Protein AF-A0A7V2CJZ9-F1 (afdb_monomer_lite)

Structure (mmCIF, N/CA/C/O backbone):
data_AF-A0A7V2CJZ9-F1
#
_entry.id   AF-A0A7V2CJZ9-F1
#
loop_
_atom_site.group_PDB
_atom_site.id
_atom_site.type_symbol
_atom_site.label_atom_id
_atom_site.label_alt_id
_atom_site.label_comp_id
_atom_site.label_asym_id
_atom_site.label_entity_id
_atom_site.label_seq_id
_atom_site.pdbx_PDB_ins_code
_atom_site.Cartn_x
_atom_site.Cartn_y
_atom_site.Cartn_z
_atom_site.occupancy
_atom_site.B_iso_or_equiv
_atom_site.auth_seq_id
_atom_site.auth_comp_id
_atom_site.auth_asym_id
_atom_site.auth_atom_id
_atom_site.pdbx_PDB_model_num
ATOM 1 N N . MET A 1 1 ? 26.202 31.367 -38.427 1.00 40.12 1 MET A N 1
ATOM 2 C CA . MET A 1 1 ? 26.757 32.699 -38.101 1.00 40.12 1 MET A CA 1
ATOM 3 C C . MET A 1 1 ? 26.371 33.045 -36.674 1.00 40.12 1 MET A C 1
ATOM 5 O O . MET A 1 1 ? 25.195 32.997 -36.346 1.00 40.12 1 MET A O 1
ATOM 9 N N . ALA A 1 2 ? 27.369 33.284 -35.827 1.00 47.81 2 ALA A N 1
ATOM 10 C CA . ALA A 1 2 ? 27.230 33.587 -34.408 1.00 47.81 2 ALA A CA 1
ATOM 11 C C . ALA A 1 2 ? 27.011 35.088 -34.165 1.00 47.81 2 ALA A C 1
ATOM 13 O O . ALA A 1 2 ? 27.664 35.892 -34.829 1.00 47.81 2 ALA A O 1
ATOM 14 N N . LYS A 1 3 ? 26.170 35.436 -33.180 1.00 48.78 3 LYS A N 1
ATOM 15 C CA . LYS A 1 3 ? 26.383 36.499 -32.169 1.00 48.78 3 LYS A CA 1
ATOM 16 C C . LYS A 1 3 ? 25.091 36.745 -31.379 1.00 48.78 3 LYS A C 1
ATOM 18 O O . LYS A 1 3 ? 24.170 37.380 -31.875 1.00 48.78 3 LYS A O 1
ATOM 23 N N . LEU A 1 4 ? 25.056 36.279 -30.132 1.00 46.50 4 LEU A N 1
ATOM 24 C CA . LEU A 1 4 ? 24.149 36.773 -29.095 1.00 46.50 4 LEU A CA 1
ATOM 25 C C . LEU A 1 4 ? 24.988 37.634 -28.148 1.00 46.50 4 LEU A C 1
ATOM 27 O O . LEU A 1 4 ? 25.771 37.114 -27.359 1.00 46.50 4 LEU A O 1
ATOM 31 N N . THR A 1 5 ? 24.863 38.955 -28.271 1.00 59.25 5 THR A N 1
ATOM 32 C CA . THR A 1 5 ? 25.482 39.934 -27.366 1.00 59.25 5 THR A CA 1
ATOM 33 C C . THR A 1 5 ? 24.556 41.130 -27.179 1.00 59.25 5 THR A C 1
ATOM 35 O O . THR A 1 5 ? 24.422 41.924 -28.106 1.00 59.25 5 THR A O 1
ATOM 38 N N . HIS A 1 6 ? 23.973 41.268 -25.987 1.00 44.44 6 HIS A N 1
ATOM 39 C CA . HIS A 1 6 ? 23.610 42.527 -25.302 1.00 44.44 6 HIS A CA 1
ATOM 40 C C . HIS A 1 6 ? 22.824 42.119 -24.044 1.00 44.44 6 HIS A C 1
ATOM 42 O O . HIS A 1 6 ? 21.721 41.608 -24.164 1.00 44.44 6 HIS A O 1
ATOM 48 N N . SER A 1 7 ? 23.373 42.092 -22.826 1.00 56.53 7 SER A N 1
ATOM 49 C CA . SER A 1 7 ? 23.914 43.196 -22.017 1.00 56.53 7 SER A CA 1
ATOM 50 C C . SER A 1 7 ? 23.040 44.443 -22.058 1.00 56.53 7 SER A C 1
ATOM 52 O O . SER A 1 7 ? 23.117 45.205 -23.015 1.00 56.53 7 SER A O 1
ATOM 54 N N . SER A 1 8 ? 22.225 44.646 -21.019 1.00 46.34 8 SER A N 1
ATOM 55 C CA . SER A 1 8 ? 21.707 45.959 -20.600 1.00 46.34 8 SER A CA 1
ATOM 56 C C . SER A 1 8 ? 21.129 45.876 -19.184 1.00 46.34 8 SER A C 1
ATOM 58 O O . SER A 1 8 ? 19.929 45.988 -18.953 1.00 46.34 8 SER A O 1
ATOM 60 N N . SER A 1 9 ? 22.023 45.677 -18.218 1.00 51.09 9 SER A N 1
ATOM 61 C CA . SER A 1 9 ? 21.796 45.994 -16.809 1.00 51.09 9 SER A CA 1
ATOM 62 C C . SER A 1 9 ? 21.832 47.509 -16.662 1.00 51.09 9 SER A C 1
ATOM 64 O O . SER A 1 9 ? 22.894 48.084 -16.890 1.00 51.09 9 SER A O 1
ATOM 66 N N . ARG A 1 10 ? 20.714 48.166 -16.321 1.00 60.66 10 ARG A N 1
ATOM 67 C CA . ARG A 1 10 ? 20.701 49.591 -15.934 1.00 60.66 10 ARG A CA 1
ATOM 68 C C . ARG A 1 10 ? 19.327 50.065 -15.457 1.00 60.66 10 ARG A C 1
ATOM 70 O O . ARG A 1 10 ? 18.612 50.752 -16.171 1.00 60.66 10 ARG A O 1
ATOM 77 N N . TRP A 1 11 ? 19.008 49.774 -14.201 1.00 52.81 11 TRP A N 1
ATOM 78 C CA . TRP A 1 11 ? 18.108 50.632 -13.431 1.00 52.81 11 TRP A CA 1
ATOM 79 C C . TRP A 1 11 ? 18.788 50.969 -12.109 1.00 52.81 11 TRP A C 1
ATOM 81 O O . TRP A 1 11 ? 18.750 50.226 -11.136 1.00 52.81 11 TRP A O 1
ATOM 91 N N . LEU A 1 12 ? 19.487 52.102 -12.144 1.00 54.94 12 LEU A N 1
ATOM 92 C CA . LEU A 1 12 ? 19.834 52.897 -10.977 1.00 54.94 12 LEU A CA 1
ATOM 93 C C . LEU A 1 12 ? 18.549 53.276 -10.245 1.00 54.94 12 LEU A C 1
ATOM 95 O O . LEU A 1 12 ? 17.625 53.759 -10.902 1.00 54.94 12 LEU A O 1
ATOM 99 N N . ARG A 1 13 ? 18.545 53.206 -8.909 1.00 58.66 13 ARG A N 1
ATOM 100 C CA . ARG A 1 13 ? 17.885 54.239 -8.104 1.00 58.66 13 ARG A CA 1
ATOM 101 C C . ARG A 1 13 ? 18.288 54.238 -6.627 1.00 58.66 13 ARG A C 1
ATOM 103 O O . ARG A 1 13 ? 18.022 53.285 -5.915 1.00 58.66 13 ARG A O 1
ATOM 110 N N . ALA A 1 14 ? 18.867 55.384 -6.252 1.00 53.56 14 ALA A N 1
ATOM 111 C CA . ALA A 1 14 ? 18.777 56.113 -4.982 1.00 53.56 14 ALA A CA 1
ATOM 112 C C . ALA A 1 14 ? 19.154 55.351 -3.693 1.00 53.56 14 ALA A C 1
ATOM 114 O O . ALA A 1 14 ? 18.449 54.455 -3.262 1.00 53.56 14 ALA A O 1
ATOM 115 N N . ALA A 1 15 ? 20.286 55.625 -3.038 1.00 58.69 15 ALA A N 1
ATOM 116 C CA . ALA A 1 15 ? 20.674 56.885 -2.382 1.00 58.69 15 ALA A CA 1
ATOM 117 C C . ALA A 1 15 ? 19.638 57.392 -1.360 1.00 58.69 15 ALA A C 1
ATOM 119 O O . ALA A 1 15 ? 18.806 58.234 -1.679 1.00 58.69 15 ALA A O 1
ATOM 120 N N . TRP A 1 16 ? 19.763 56.898 -0.127 1.00 57.81 16 TRP A N 1
ATOM 121 C CA . TRP A 1 16 ? 19.354 57.546 1.124 1.00 57.81 16 TRP A CA 1
ATOM 122 C C . TRP A 1 16 ? 20.479 57.245 2.131 1.00 57.81 16 TRP A C 1
ATOM 124 O O . TRP A 1 16 ? 20.793 56.086 2.374 1.00 57.81 16 TRP A O 1
ATOM 134 N N . LEU A 1 17 ? 21.369 58.205 2.386 1.00 54.19 17 LEU A N 1
ATOM 135 C CA . LEU A 1 17 ? 21.327 59.162 3.499 1.00 54.19 17 LEU A CA 1
ATOM 136 C C . LEU A 1 17 ? 21.497 58.512 4.885 1.00 54.19 17 LEU A C 1
ATOM 138 O O . LEU A 1 17 ? 20.559 57.984 5.463 1.00 54.19 17 LEU A O 1
ATOM 142 N N . LEU A 1 18 ? 22.724 58.676 5.394 1.00 52.25 18 LEU A N 1
ATOM 143 C CA . LEU A 1 18 ? 23.058 59.119 6.752 1.00 52.25 18 LEU A CA 1
ATOM 144 C C . LEU A 1 18 ? 22.433 58.355 7.933 1.00 52.25 18 LEU A C 1
ATOM 146 O O . LEU A 1 18 ? 21.349 58.679 8.405 1.00 52.25 18 LEU A O 1
ATOM 150 N N . ALA A 1 19 ? 23.239 57.483 8.541 1.00 48.75 19 ALA A N 1
ATOM 151 C CA . ALA A 1 19 ? 23.157 57.216 9.973 1.00 48.75 19 ALA A CA 1
ATOM 152 C C . ALA A 1 19 ? 24.571 57.192 10.579 1.00 48.75 19 ALA A C 1
ATOM 154 O O . ALA A 1 19 ? 25.337 56.251 10.405 1.00 48.75 19 ALA A O 1
ATOM 155 N N . ALA A 1 20 ? 24.892 58.328 11.197 1.00 52.69 20 ALA A N 1
ATOM 156 C CA . ALA A 1 20 ? 25.824 58.578 12.292 1.00 52.69 20 ALA A CA 1
ATOM 157 C C . ALA A 1 20 ? 26.842 57.483 12.672 1.00 52.69 20 ALA A C 1
ATOM 159 O O . ALA A 1 20 ? 26.510 56.448 13.244 1.00 52.69 20 ALA A O 1
ATOM 160 N N . ALA A 1 21 ? 28.117 57.831 12.496 1.00 52.75 21 ALA A N 1
ATOM 161 C CA . ALA A 1 21 ? 29.217 57.283 13.273 1.00 52.75 21 ALA A CA 1
ATOM 162 C C . ALA A 1 21 ? 29.017 57.624 14.764 1.00 52.75 21 ALA A C 1
ATOM 164 O O . ALA A 1 21 ? 29.023 58.795 15.144 1.00 52.75 21 ALA A O 1
ATOM 165 N N . GLY A 1 22 ? 28.832 56.596 15.592 1.00 52.50 22 GLY A N 1
ATOM 166 C CA . GLY A 1 22 ? 28.867 56.666 17.053 1.00 52.50 22 GLY A CA 1
ATOM 167 C C . GLY A 1 22 ? 30.030 55.822 17.592 1.00 52.50 22 GLY A C 1
ATOM 168 O O . GLY A 1 22 ? 30.392 54.829 16.960 1.00 52.50 22 GLY A O 1
ATOM 169 N N . PRO A 1 23 ? 30.662 56.232 18.704 1.00 49.69 23 PRO A N 1
ATOM 170 C CA . PRO A 1 23 ? 31.994 55.790 19.090 1.00 49.69 23 PRO A CA 1
ATOM 171 C C . PRO A 1 23 ? 32.042 54.365 19.645 1.00 49.69 23 PRO A C 1
ATOM 173 O O . PRO A 1 23 ? 31.094 53.842 20.225 1.00 49.69 23 PRO A O 1
ATOM 176 N N . ILE A 1 24 ? 33.233 53.796 19.480 1.00 58.72 24 ILE A N 1
ATOM 177 C CA . ILE A 1 24 ? 33.755 52.542 20.018 1.00 58.72 24 ILE A CA 1
ATOM 178 C C . ILE A 1 24 ? 33.420 52.417 21.512 1.00 58.72 24 ILE A C 1
ATOM 180 O O . ILE A 1 24 ? 34.076 53.007 22.368 1.00 58.72 24 ILE A O 1
ATOM 184 N N . GLY A 1 25 ? 32.391 51.629 21.814 1.00 51.16 25 GLY A N 1
ATOM 185 C CA . GLY A 1 25 ? 32.079 51.148 23.154 1.00 51.16 25 GLY A CA 1
ATOM 186 C C . GLY A 1 25 ? 32.572 49.715 23.314 1.00 51.16 25 GLY A C 1
ATOM 187 O O . GLY A 1 25 ? 31.834 48.772 23.046 1.00 51.16 25 GLY A O 1
ATOM 188 N N . LEU A 1 26 ? 33.825 49.551 23.743 1.00 60.94 26 LEU A N 1
ATOM 189 C CA . LEU A 1 26 ? 34.340 48.292 24.285 1.00 60.94 26 LEU A CA 1
ATOM 190 C C . LEU A 1 26 ? 33.633 48.018 25.617 1.00 60.94 26 LEU A C 1
ATOM 192 O O . LEU A 1 26 ? 34.054 48.493 26.668 1.00 60.94 26 LEU A O 1
ATOM 196 N N . MET A 1 27 ? 32.553 47.248 25.570 1.00 60.28 27 MET A N 1
ATOM 197 C CA . MET A 1 27 ? 31.999 46.576 26.740 1.00 60.28 27 MET A CA 1
ATOM 198 C C . MET A 1 27 ? 31.975 45.083 26.444 1.00 60.28 27 MET A C 1
ATOM 200 O O . MET A 1 27 ? 31.122 44.576 25.718 1.00 60.28 27 MET A O 1
ATOM 204 N N . ALA A 1 28 ? 32.983 44.408 26.990 1.00 60.09 28 ALA A N 1
ATOM 205 C CA . ALA A 1 28 ? 33.045 42.969 27.114 1.00 60.09 28 ALA A CA 1
ATOM 206 C C . ALA A 1 28 ? 31.844 42.489 27.937 1.00 60.09 28 ALA A C 1
ATOM 208 O O . ALA A 1 28 ? 31.780 42.704 29.145 1.00 60.09 28 ALA A O 1
ATOM 209 N N . TRP A 1 29 ? 30.912 41.819 27.270 1.00 65.19 29 TRP A N 1
ATOM 210 C CA . TRP A 1 29 ? 29.949 40.944 27.917 1.00 65.19 29 TRP A CA 1
ATOM 211 C C . TRP A 1 29 ? 30.376 39.523 27.587 1.00 65.19 29 TRP A C 1
ATOM 213 O O . TRP A 1 29 ? 30.226 39.061 26.459 1.00 65.19 29 TRP A O 1
ATOM 223 N N . ALA A 1 30 ? 30.960 38.856 28.579 1.00 58.91 30 ALA A N 1
ATOM 224 C CA . ALA A 1 30 ? 31.067 37.411 28.604 1.00 58.91 30 ALA A CA 1
ATOM 225 C C . ALA A 1 30 ? 29.641 36.844 28.567 1.00 58.91 30 ALA A C 1
ATOM 227 O O . ALA A 1 30 ? 28.969 36.765 29.594 1.00 58.91 30 ALA A O 1
ATOM 228 N N . GLN A 1 31 ? 29.150 36.519 27.372 1.00 58.78 31 GLN A N 1
ATOM 229 C CA . GLN A 1 31 ? 27.974 35.679 27.227 1.00 58.78 31 GLN A CA 1
ATOM 230 C C . GLN A 1 31 ? 28.453 34.242 27.152 1.00 58.78 31 GLN A C 1
ATOM 232 O O . GLN A 1 31 ? 29.078 33.822 26.184 1.00 58.78 31 GLN A O 1
ATOM 237 N N . SER A 1 32 ? 28.172 33.517 28.226 1.00 55.06 32 SER A N 1
ATOM 238 C CA . SER A 1 32 ? 28.109 32.070 28.249 1.00 55.06 32 SER A CA 1
ATOM 239 C C . SER A 1 32 ? 27.400 31.580 26.985 1.00 55.06 32 SER A C 1
ATOM 241 O O . SER A 1 32 ? 26.196 31.791 26.837 1.00 55.06 32 SER A O 1
ATOM 243 N N . GLU A 1 33 ? 28.125 30.915 26.087 1.00 55.94 33 GLU A N 1
ATOM 244 C CA . GLU A 1 33 ? 27.522 29.996 25.124 1.00 55.94 33 GLU A CA 1
ATOM 245 C C . GLU A 1 33 ? 26.929 28.844 25.935 1.00 55.94 33 GLU A C 1
ATOM 247 O O . GLU A 1 33 ? 27.535 27.800 26.172 1.00 55.94 33 GLU A O 1
ATOM 252 N N . ILE A 1 34 ? 25.720 29.077 26.437 1.00 59.78 34 ILE A N 1
ATOM 253 C CA . ILE A 1 34 ? 24.784 28.008 26.716 1.00 59.78 34 ILE A CA 1
ATOM 254 C C . ILE A 1 34 ? 24.630 27.321 25.367 1.00 59.78 34 ILE A C 1
ATOM 256 O O . ILE A 1 34 ? 24.100 27.926 24.436 1.00 59.78 34 ILE A O 1
ATOM 260 N N . ALA A 1 35 ? 25.175 26.108 25.268 1.00 55.34 35 ALA A N 1
ATOM 261 C CA . ALA A 1 35 ? 24.936 25.178 24.181 1.00 55.34 35 ALA A CA 1
ATOM 262 C C . ALA A 1 35 ? 23.477 25.318 23.749 1.00 55.34 35 ALA A C 1
ATOM 264 O O . ALA A 1 35 ? 22.563 24.974 24.500 1.00 55.34 35 ALA A O 1
ATOM 265 N N . GLN A 1 36 ? 23.277 25.939 22.591 1.00 56.56 36 GLN A N 1
ATOM 266 C CA . GLN A 1 36 ? 21.962 26.167 22.031 1.00 56.56 36 GLN A CA 1
ATOM 267 C C . GLN A 1 36 ? 21.430 24.763 21.728 1.00 56.56 36 GLN A C 1
ATOM 269 O O . GLN A 1 36 ? 22.026 24.080 20.892 1.00 56.56 36 GLN A O 1
ATOM 274 N N . PRO A 1 37 ? 20.419 24.264 22.466 1.00 57.91 37 PRO A N 1
ATOM 275 C CA . PRO A 1 37 ? 19.903 22.933 22.213 1.00 57.91 37 PRO A CA 1
ATOM 276 C C . PRO A 1 37 ? 19.379 22.936 20.785 1.00 57.91 37 PRO A C 1
ATOM 278 O O . PRO A 1 37 ? 18.689 23.884 20.403 1.00 57.91 37 PRO A O 1
ATOM 281 N N . ASP A 1 38 ? 19.782 21.916 20.027 1.00 57.50 38 ASP A N 1
ATOM 282 C CA . ASP A 1 38 ? 19.261 21.518 18.727 1.00 57.50 38 ASP A CA 1
ATOM 283 C C . ASP A 1 38 ? 18.044 22.340 18.307 1.00 57.50 38 ASP A C 1
ATOM 285 O O . ASP A 1 38 ? 16.911 22.088 18.734 1.00 57.50 38 ASP A O 1
ATOM 289 N N . ALA A 1 39 ? 18.282 23.346 17.460 1.00 57.09 39 ALA A N 1
ATOM 290 C CA . ALA A 1 39 ? 17.205 23.878 16.650 1.00 57.09 39 ALA A CA 1
ATOM 291 C C . ALA A 1 39 ? 16.531 22.654 16.015 1.00 57.09 39 ALA A C 1
ATOM 293 O O . ALA A 1 39 ? 17.245 21.856 15.398 1.00 57.09 39 ALA A O 1
ATOM 294 N N . PRO A 1 40 ? 15.210 22.448 16.175 1.00 58.72 40 PRO A N 1
ATOM 295 C CA . PRO A 1 40 ? 14.559 21.359 15.481 1.00 58.72 40 PRO A CA 1
ATOM 296 C C . PRO A 1 40 ? 14.869 21.594 14.012 1.00 58.72 40 PRO A C 1
ATOM 298 O O . PRO A 1 40 ? 14.489 22.631 13.463 1.00 58.72 40 PRO A O 1
ATOM 301 N N . GLN A 1 41 ? 15.629 20.678 13.406 1.00 57.12 41 GLN A N 1
ATOM 302 C CA . GLN A 1 41 ? 15.762 20.590 11.965 1.00 57.12 41 GLN A CA 1
ATOM 303 C C . GLN A 1 41 ? 14.332 20.562 11.447 1.00 57.12 41 GLN A C 1
ATOM 305 O O . GLN A 1 41 ? 13.645 19.543 11.513 1.00 57.12 41 GLN A O 1
ATOM 310 N N . GLN A 1 42 ? 13.854 21.729 11.020 1.00 51.91 42 GLN A N 1
ATOM 311 C CA . GLN A 1 42 ? 12.634 21.887 10.266 1.00 51.91 42 GLN A CA 1
ATOM 312 C C . GLN A 1 42 ? 12.920 21.142 8.975 1.00 51.91 42 GLN A C 1
ATOM 314 O O . GLN A 1 42 ? 13.460 21.703 8.023 1.00 51.91 42 GLN A O 1
ATOM 319 N N . ALA A 1 43 ? 12.656 19.832 9.000 1.00 57.56 43 ALA A N 1
ATOM 320 C CA . ALA A 1 43 ? 12.562 19.007 7.820 1.00 57.56 43 ALA A CA 1
ATOM 321 C C . ALA A 1 43 ? 11.698 19.816 6.866 1.00 57.56 43 ALA A C 1
ATOM 323 O O . ALA A 1 43 ? 10.554 20.123 7.206 1.00 57.56 43 ALA A O 1
ATOM 324 N N . ALA A 1 44 ? 12.312 20.282 5.777 1.00 57.72 44 ALA A N 1
ATOM 325 C CA . ALA A 1 44 ? 11.684 21.168 4.819 1.00 57.72 44 ALA A CA 1
ATOM 326 C C . ALA A 1 44 ? 10.285 20.622 4.547 1.00 57.72 44 ALA A C 1
ATOM 328 O O . ALA A 1 44 ? 10.145 19.515 4.024 1.00 57.72 44 ALA A O 1
ATOM 329 N N . ALA A 1 45 ? 9.265 21.341 5.022 1.00 52.88 45 ALA A N 1
ATOM 330 C CA . ALA A 1 45 ? 7.890 20.934 4.838 1.00 52.88 45 ALA A CA 1
ATOM 331 C C . ALA A 1 45 ? 7.697 20.861 3.329 1.00 52.88 45 ALA A C 1
ATOM 333 O O . ALA A 1 45 ? 7.728 21.893 2.661 1.00 52.88 45 ALA A O 1
ATOM 334 N N . ILE A 1 46 ? 7.595 19.644 2.789 1.00 60.53 46 ILE A N 1
ATOM 335 C CA . ILE A 1 46 ? 7.284 19.438 1.381 1.00 60.53 46 ILE A CA 1
ATOM 336 C C . ILE A 1 46 ? 5.971 20.200 1.177 1.00 60.53 46 ILE A C 1
ATOM 338 O O . ILE A 1 46 ? 4.984 19.848 1.835 1.00 60.53 46 ILE A O 1
ATOM 342 N N . PRO A 1 47 ? 5.942 21.285 0.383 1.00 44.28 47 PRO A N 1
ATOM 343 C CA . PRO A 1 47 ? 4.723 22.056 0.204 1.00 44.28 47 PRO A CA 1
ATOM 344 C C . PRO A 1 47 ? 3.678 21.120 -0.409 1.00 44.28 47 PRO A C 1
ATOM 346 O O . PRO A 1 47 ? 3.818 20.691 -1.550 1.00 44.28 47 PRO A O 1
ATOM 349 N N . GLY A 1 48 ? 2.681 20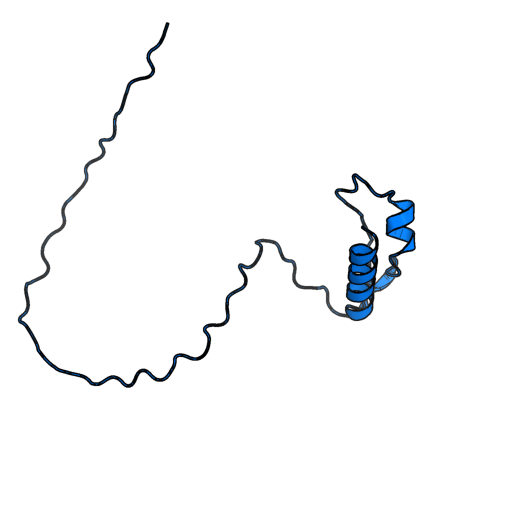.730 0.391 1.00 56.16 48 GLY A N 1
ATOM 350 C CA . GLY A 1 48 ? 1.682 19.722 0.020 1.00 56.16 48 GLY A CA 1
ATOM 351 C C . GLY A 1 48 ? 1.725 18.404 0.801 1.00 56.16 48 GLY A C 1
ATOM 352 O O . GLY A 1 48 ? 0.923 17.525 0.496 1.00 56.16 48 GLY A O 1
ATOM 353 N N . ALA A 1 49 ? 2.585 18.248 1.816 1.00 57.28 49 ALA A N 1
ATOM 354 C CA . ALA A 1 49 ? 2.459 17.155 2.781 1.00 57.28 49 ALA A CA 1
ATOM 355 C C . ALA A 1 49 ? 1.150 17.330 3.568 1.00 57.28 49 ALA A C 1
ATOM 357 O O . ALA A 1 49 ? 1.097 18.016 4.590 1.00 57.28 49 ALA A O 1
ATOM 358 N N . ALA A 1 50 ? 0.068 16.764 3.033 1.00 66.75 50 ALA A N 1
ATOM 359 C CA . ALA A 1 50 ? -1.220 16.723 3.697 1.00 66.75 50 ALA A CA 1
ATOM 360 C C . ALA A 1 50 ? -1.029 16.105 5.084 1.00 66.75 50 ALA A C 1
ATOM 362 O O . ALA A 1 50 ? -0.364 15.075 5.227 1.00 66.75 50 ALA A O 1
ATOM 363 N N . GLN A 1 51 ? -1.600 16.746 6.105 1.00 76.56 51 GLN A N 1
ATOM 364 C CA . GLN A 1 51 ? -1.659 16.143 7.429 1.00 76.56 51 GLN A CA 1
ATOM 365 C C . GLN A 1 51 ? -2.288 14.748 7.298 1.00 76.56 51 GLN A C 1
ATOM 367 O O . GLN A 1 51 ? -3.270 14.602 6.559 1.00 76.56 51 GLN A O 1
ATOM 372 N N . PRO A 1 52 ? -1.724 13.723 7.963 1.00 78.31 52 PRO A N 1
ATOM 373 C CA . PRO A 1 52 ? -2.298 12.391 7.913 1.00 78.31 52 PRO A CA 1
ATOM 374 C C . PRO A 1 52 ? -3.762 12.455 8.373 1.00 78.31 52 PRO A C 1
ATOM 376 O O . PRO A 1 52 ? -4.078 13.205 9.304 1.00 78.31 52 PRO A O 1
ATOM 379 N N . PRO A 1 53 ? -4.670 11.719 7.708 1.00 84.88 53 PRO A N 1
ATOM 380 C CA . PRO A 1 53 ? -6.077 11.739 8.069 1.00 84.88 53 PRO A CA 1
ATOM 381 C C . PRO A 1 53 ? -6.259 11.228 9.507 1.00 84.88 53 PRO A C 1
ATOM 383 O O . PRO A 1 53 ? -5.459 10.414 9.976 1.00 84.88 53 PRO A O 1
ATOM 386 N N . PRO A 1 54 ? -7.292 11.695 10.226 1.00 90.12 54 PRO A N 1
ATOM 387 C CA . PRO A 1 54 ? -7.571 11.195 11.563 1.00 90.12 54 PRO A CA 1
ATOM 388 C C . PRO A 1 54 ? -7.951 9.707 11.537 1.00 90.12 54 PRO A C 1
ATOM 390 O O . PRO A 1 54 ? -8.546 9.211 10.575 1.00 90.12 54 PRO A O 1
ATOM 393 N N . GLU A 1 55 ? -7.601 9.011 12.620 1.00 95.06 55 GLU 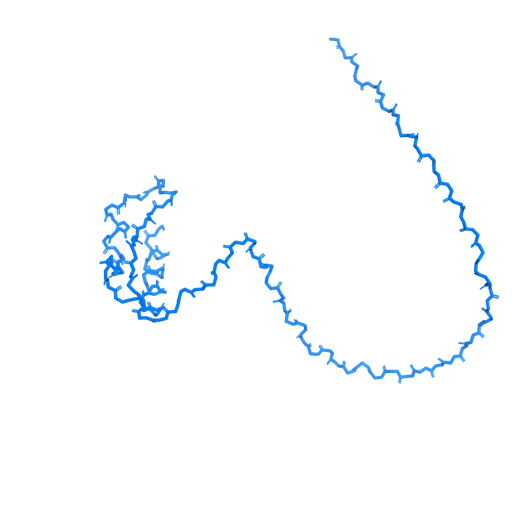A N 1
ATOM 394 C CA . GLU A 1 55 ? -7.864 7.581 12.810 1.00 95.06 55 GLU A CA 1
ATOM 395 C C . GLU A 1 55 ? -9.356 7.246 12.699 1.00 95.06 55 GLU A C 1
ATOM 397 O O . GLU A 1 55 ? -10.226 8.024 13.097 1.00 95.06 55 GLU A O 1
ATOM 402 N N . GLY A 1 56 ? -9.655 6.064 12.159 1.00 94.50 56 GLY A N 1
ATOM 403 C CA . GLY A 1 56 ? -11.012 5.530 12.064 1.00 94.50 56 GLY A CA 1
ATOM 404 C C . GLY A 1 56 ? -11.855 6.062 10.900 1.00 94.50 56 GLY A C 1
ATOM 405 O O . GLY A 1 56 ? -12.925 5.510 10.640 1.00 94.50 56 GLY A O 1
ATOM 406 N N . LEU A 1 57 ? -11.400 7.079 10.157 1.00 94.44 57 LEU A N 1
ATOM 407 C CA . LEU A 1 57 ? -12.113 7.536 8.960 1.00 94.44 57 LEU A CA 1
ATOM 408 C C . LEU A 1 57 ? -12.083 6.481 7.847 1.00 94.44 57 LEU A C 1
ATOM 410 O O . LEU A 1 57 ? -11.038 5.883 7.612 1.00 94.44 57 LEU A O 1
ATOM 414 N N . PRO A 1 58 ? -13.177 6.275 7.096 1.00 95.81 58 PRO A N 1
ATOM 415 C CA . PRO A 1 58 ? -13.189 5.297 6.017 1.00 95.81 58 PRO A CA 1
ATOM 416 C C . PRO A 1 58 ? -12.240 5.704 4.882 1.00 95.81 58 PRO A C 1
ATOM 418 O O . PRO A 1 58 ? -12.287 6.829 4.373 1.00 95.81 58 PRO A O 1
ATOM 421 N N . ILE A 1 59 ? -11.407 4.761 4.441 1.00 94.75 59 ILE A N 1
ATOM 422 C CA . ILE A 1 59 ? -10.516 4.938 3.291 1.00 94.75 59 ILE A CA 1
ATOM 423 C C . ILE A 1 59 ? -11.366 5.087 2.026 1.00 94.75 59 ILE A C 1
ATOM 425 O O . ILE A 1 59 ? -12.158 4.212 1.689 1.00 94.75 59 ILE A O 1
ATOM 429 N N . ARG A 1 60 ? -11.196 6.186 1.286 1.00 95.31 60 ARG A N 1
ATOM 430 C CA . ARG A 1 60 ? -11.977 6.435 0.058 1.00 95.31 60 ARG A CA 1
ATOM 431 C C . ARG A 1 60 ? -11.491 5.625 -1.139 1.00 95.31 60 ARG A C 1
ATOM 433 O O . ARG A 1 60 ? -12.285 5.241 -1.987 1.00 95.31 60 ARG A O 1
ATOM 440 N N . GLY A 1 61 ? -10.187 5.394 -1.224 1.00 93.94 61 GLY A N 1
ATOM 441 C CA . GLY A 1 61 ? -9.573 4.710 -2.351 1.00 93.94 61 GLY A CA 1
ATOM 442 C C . GLY A 1 61 ? -8.072 4.552 -2.166 1.00 93.94 61 GLY A C 1
ATOM 443 O O . GLY A 1 61 ? -7.450 5.308 -1.422 1.00 93.94 61 GLY A O 1
ATOM 444 N N . VAL A 1 62 ? -7.508 3.574 -2.870 1.00 94.19 62 VAL A N 1
ATOM 445 C CA . VAL A 1 62 ? -6.063 3.342 -2.962 1.00 94.19 62 VAL A CA 1
ATOM 446 C C . VAL A 1 62 ? -5.681 3.401 -4.435 1.00 94.19 62 VAL A C 1
ATOM 448 O O . VAL A 1 62 ? -6.176 2.606 -5.242 1.00 94.19 62 VAL A O 1
ATOM 451 N N . GLN A 1 63 ? -4.834 4.370 -4.774 1.00 95.00 63 GLN A N 1
ATOM 452 C CA . GLN A 1 63 ? -4.331 4.608 -6.125 1.00 95.00 63 GLN A CA 1
ATOM 453 C C . GLN A 1 63 ? -2.815 4.439 -6.126 1.00 95.00 63 GLN A C 1
ATOM 455 O O . GLN A 1 63 ? -2.133 4.969 -5.249 1.00 95.00 63 GLN A O 1
ATOM 460 N N . PHE A 1 64 ? -2.304 3.716 -7.117 1.00 95.06 64 PHE A N 1
ATOM 461 C CA . PHE A 1 64 ? -0.875 3.587 -7.362 1.00 95.06 64 PHE A CA 1
ATOM 462 C C . PHE A 1 64 ? -0.504 4.493 -8.534 1.00 95.06 64 PHE A C 1
ATOM 464 O O . PHE A 1 64 ? -1.170 4.476 -9.567 1.00 95.06 64 PHE A O 1
ATOM 471 N N . VAL A 1 65 ? 0.539 5.299 -8.367 1.00 94.19 65 VAL A N 1
ATOM 472 C CA . VAL A 1 65 ? 1.018 6.250 -9.377 1.00 94.19 65 VAL A CA 1
ATOM 473 C C . VAL A 1 65 ? 2.506 6.024 -9.619 1.00 94.19 65 VAL A C 1
ATOM 475 O O . VAL A 1 65 ? 3.221 5.637 -8.698 1.00 94.19 65 VAL A O 1
ATOM 478 N N . GLY A 1 66 ? 2.970 6.252 -10.851 1.00 94.75 66 GLY A N 1
ATOM 479 C CA . GLY A 1 66 ? 4.393 6.131 -11.198 1.00 94.75 66 GLY A CA 1
ATOM 480 C C . GLY A 1 66 ? 4.944 4.700 -11.178 1.00 94.75 66 GLY A C 1
ATOM 481 O O . GLY A 1 66 ? 6.120 4.503 -10.897 1.00 94.75 66 GLY A O 1
ATOM 482 N N . LEU A 1 67 ? 4.107 3.692 -11.434 1.00 93.94 67 LEU A N 1
ATOM 483 C CA . LEU A 1 67 ? 4.566 2.308 -11.551 1.00 93.94 67 LEU A CA 1
ATOM 484 C C . LEU A 1 67 ? 5.240 2.087 -12.917 1.00 93.94 67 LEU A C 1
ATOM 486 O O . LEU A 1 67 ? 4.554 2.084 -13.937 1.00 93.94 67 LEU A O 1
ATOM 490 N N . GLU A 1 68 ? 6.561 1.889 -12.937 1.00 93.62 68 GLU A N 1
ATOM 491 C CA . GLU A 1 68 ? 7.321 1.591 -14.168 1.00 93.62 68 GLU A CA 1
ATOM 492 C C . GLU A 1 68 ? 7.785 0.127 -14.241 1.00 93.62 68 GLU A C 1
ATOM 494 O O . GLU A 1 68 ? 7.607 -0.533 -15.261 1.00 93.62 68 GLU A O 1
ATOM 499 N N . ALA A 1 69 ? 8.352 -0.400 -13.150 1.00 93.31 69 ALA A N 1
ATOM 500 C CA . ALA A 1 69 ? 8.948 -1.742 -13.103 1.00 93.31 69 ALA A CA 1
ATOM 501 C C . ALA A 1 69 ? 8.036 -2.818 -12.482 1.00 93.31 69 ALA A C 1
ATOM 503 O O . ALA A 1 69 ? 8.320 -4.011 -12.586 1.00 93.31 69 ALA A O 1
ATOM 504 N N . VAL A 1 70 ? 6.948 -2.411 -11.823 1.00 95.00 70 VAL A N 1
ATOM 505 C CA . VAL A 1 70 ? 6.094 -3.289 -11.011 1.00 95.00 70 VAL A CA 1
ATOM 506 C C . VAL A 1 70 ? 4.654 -3.214 -11.503 1.00 95.00 70 VAL A C 1
ATOM 508 O O . VAL A 1 70 ? 4.135 -2.130 -11.759 1.00 95.00 70 VAL A O 1
ATOM 511 N N . SER A 1 71 ? 3.980 -4.361 -11.615 1.00 96.25 71 SER A N 1
ATOM 512 C CA . SER A 1 71 ? 2.566 -4.380 -11.995 1.00 96.25 71 SER A CA 1
ATOM 513 C C . SER A 1 71 ? 1.673 -3.885 -10.856 1.00 96.25 71 SER A C 1
ATOM 515 O O . SER A 1 71 ? 1.909 -4.170 -9.679 1.00 96.25 71 SER A O 1
ATOM 517 N N . GLU A 1 72 ? 0.587 -3.191 -11.198 1.00 95.62 72 GLU A N 1
ATOM 518 C CA . GLU A 1 72 ? -0.379 -2.720 -10.200 1.00 95.62 72 GLU A CA 1
ATOM 519 C C . GLU A 1 72 ? -0.985 -3.879 -9.398 1.00 95.62 72 GLU A C 1
ATOM 521 O O . GLU A 1 72 ? -1.157 -3.769 -8.187 1.00 95.62 72 GLU A O 1
ATOM 526 N N . ALA A 1 73 ? -1.261 -5.015 -10.045 1.00 96.06 73 ALA A N 1
ATOM 527 C CA . ALA A 1 73 ? -1.782 -6.203 -9.375 1.00 96.06 73 ALA A CA 1
ATOM 528 C C . ALA A 1 73 ? -0.824 -6.712 -8.284 1.00 96.06 73 ALA A C 1
ATOM 530 O O . ALA A 1 73 ? -1.268 -7.067 -7.190 1.00 96.06 73 ALA A O 1
ATOM 531 N N . TYR A 1 74 ? 0.487 -6.698 -8.552 1.00 95.88 74 TYR A N 1
ATOM 532 C CA . TYR A 1 74 ? 1.489 -7.065 -7.557 1.00 95.88 74 TYR A CA 1
ATOM 533 C C . TYR A 1 74 ? 1.535 -6.055 -6.405 1.00 95.88 74 TYR A C 1
ATOM 535 O O . TYR A 1 74 ? 1.425 -6.462 -5.249 1.00 95.88 74 TYR A O 1
ATOM 543 N N . ALA A 1 75 ? 1.593 -4.749 -6.693 1.00 95.56 75 ALA A N 1
ATOM 544 C CA . ALA A 1 75 ? 1.573 -3.708 -5.659 1.00 95.56 75 ALA A CA 1
ATOM 545 C C . ALA A 1 75 ? 0.313 -3.803 -4.779 1.00 95.56 75 ALA A C 1
ATOM 547 O O . ALA A 1 75 ? 0.386 -3.755 -3.550 1.00 95.56 75 ALA A O 1
ATOM 548 N N . ARG A 1 76 ? -0.843 -4.047 -5.400 1.00 96.25 76 ARG A N 1
ATOM 549 C CA . ARG A 1 76 ? -2.125 -4.240 -4.718 1.00 96.25 76 ARG A CA 1
ATOM 550 C C . ARG A 1 76 ? -2.147 -5.499 -3.850 1.00 96.25 76 ARG A C 1
ATOM 552 O O . ARG A 1 76 ? -2.753 -5.466 -2.789 1.00 96.25 76 ARG A O 1
ATOM 559 N N . SER A 1 77 ? -1.444 -6.569 -4.232 1.00 96.31 77 SER A N 1
ATOM 560 C CA . SER A 1 77 ? -1.328 -7.785 -3.407 1.00 96.31 77 SER A CA 1
ATOM 561 C C . SER A 1 77 ? -0.572 -7.574 -2.083 1.00 96.31 77 SER A C 1
ATOM 563 O O . SER A 1 77 ? -0.776 -8.328 -1.126 1.00 96.31 77 SER A O 1
ATOM 565 N N . LEU A 1 78 ? 0.283 -6.545 -2.014 1.00 96.12 78 LEU A N 1
ATOM 566 C CA . LEU A 1 78 ? 1.106 -6.231 -0.842 1.00 96.12 78 LEU A CA 1
ATOM 567 C C . LEU A 1 78 ? 0.396 -5.311 0.161 1.00 96.12 78 LEU A C 1
ATOM 569 O O . LEU A 1 78 ? 0.689 -5.380 1.360 1.00 96.12 78 LEU A O 1
ATOM 573 N N . VAL A 1 79 ? -0.538 -4.489 -0.323 1.00 96.81 79 VAL A N 1
ATOM 574 C CA . VAL A 1 79 ? -1.313 -3.525 0.467 1.00 96.81 79 VAL A CA 1
ATOM 575 C C . VAL A 1 79 ? -2.533 -4.205 1.088 1.00 96.81 79 VAL A C 1
ATOM 577 O O . VAL A 1 79 ? -3.301 -4.879 0.408 1.00 96.81 79 VAL A O 1
ATOM 580 N N . ARG A 1 80 ? -2.730 -4.034 2.398 1.00 96.69 80 ARG A N 1
ATOM 581 C CA . ARG A 1 80 ? -3.903 -4.539 3.136 1.00 96.69 80 ARG A CA 1
ATOM 582 C C . ARG A 1 80 ? -4.967 -3.476 3.357 1.00 96.69 80 ARG A C 1
ATOM 584 O O . ARG A 1 80 ? -6.063 -3.798 3.814 1.00 96.69 80 ARG A O 1
ATOM 591 N N . SER A 1 81 ? -4.627 -2.211 3.159 1.00 95.38 81 SER A N 1
ATOM 592 C CA . SER A 1 81 ? -5.557 -1.091 3.241 1.00 95.38 81 SER A CA 1
ATOM 593 C C . SER A 1 81 ? -6.570 -1.165 2.099 1.00 95.38 81 SER A C 1
ATOM 595 O O . SER A 1 81 ? -6.194 -1.193 0.930 1.00 95.38 81 SER A O 1
ATOM 597 N N . GLU A 1 82 ? -7.857 -1.197 2.440 1.00 95.12 82 GLU A N 1
ATOM 598 C CA . GLU A 1 82 ? -8.944 -1.395 1.479 1.00 95.12 82 GLU A CA 1
ATOM 599 C C . GLU A 1 82 ? -9.946 -0.235 1.537 1.00 95.12 82 GLU A C 1
ATOM 601 O O . GLU A 1 82 ? -10.216 0.288 2.626 1.00 95.12 82 GLU A O 1
ATOM 606 N N . PRO A 1 83 ? -10.529 0.173 0.396 1.00 95.56 83 PRO A N 1
ATOM 607 C CA . PRO A 1 83 ? -11.598 1.163 0.386 1.00 95.56 83 PRO A CA 1
ATOM 608 C C . PRO A 1 83 ? -12.766 0.750 1.292 1.00 95.56 83 PRO A C 1
ATOM 610 O O . PRO A 1 83 ? -13.162 -0.411 1.327 1.00 95.56 83 PRO A O 1
ATOM 613 N N . GLY A 1 84 ? -13.317 1.708 2.032 1.00 95.75 84 GLY A N 1
ATOM 614 C CA . GLY A 1 84 ? -14.396 1.499 2.996 1.00 95.75 84 GLY A CA 1
ATOM 615 C C . GLY A 1 84 ? -13.941 1.007 4.372 1.00 95.75 84 GLY A C 1
ATOM 616 O O . GLY A 1 84 ? -14.703 1.139 5.327 1.00 95.75 84 GLY A O 1
ATOM 617 N N . THR A 1 85 ? -12.709 0.504 4.518 1.00 95.75 85 THR A N 1
ATOM 618 C CA . THR A 1 85 ? -12.185 0.118 5.839 1.00 95.75 85 THR A CA 1
ATOM 619 C C . THR A 1 85 ? -11.769 1.346 6.655 1.00 95.75 85 THR A C 1
ATOM 621 O O . THR A 1 85 ? -11.372 2.357 6.064 1.00 95.75 85 THR A O 1
ATOM 624 N N . PRO A 1 86 ? -11.862 1.299 7.998 1.00 97.25 86 PRO A N 1
ATOM 625 C CA . PRO A 1 86 ? -11.366 2.373 8.850 1.00 97.25 86 PRO A CA 1
ATOM 626 C C . PRO A 1 86 ? -9.865 2.585 8.637 1.00 97.25 86 PRO A C 1
ATOM 628 O O . PRO A 1 86 ? -9.094 1.625 8.598 1.00 97.25 86 PRO A O 1
ATOM 631 N N . TYR A 1 87 ? -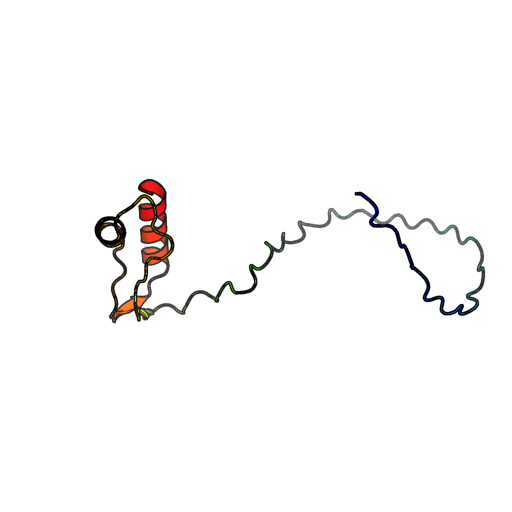9.457 3.844 8.506 1.00 95.94 87 TYR A N 1
ATOM 632 C CA . TYR A 1 87 ? -8.059 4.241 8.444 1.00 95.94 87 TYR A CA 1
ATOM 633 C C . TYR A 1 87 ? -7.368 3.878 9.761 1.00 95.94 87 TYR A C 1
ATOM 635 O O . TYR A 1 87 ? -7.863 4.215 10.838 1.00 95.94 87 TYR A O 1
ATOM 643 N N . ASP A 1 88 ? -6.241 3.184 9.631 1.00 96.31 88 ASP A N 1
ATOM 644 C CA . ASP A 1 88 ? -5.321 2.822 10.706 1.00 96.31 88 ASP A CA 1
ATOM 645 C C . ASP A 1 88 ? -3.909 3.191 10.240 1.00 96.31 88 ASP A C 1
ATOM 647 O O . ASP A 1 88 ? -3.367 2.583 9.306 1.00 96.31 88 ASP A O 1
ATOM 651 N N . SER A 1 89 ? -3.303 4.194 10.878 1.00 94.88 89 SER A N 1
ATOM 652 C CA . SER A 1 89 ? -1.963 4.662 10.503 1.00 94.88 89 SER A CA 1
ATOM 653 C C . SER A 1 89 ? -0.886 3.580 10.609 1.00 94.88 89 SER A C 1
ATOM 655 O O . SER A 1 89 ? 0.041 3.553 9.795 1.00 94.88 89 SER A O 1
ATOM 657 N N . ARG A 1 90 ? -0.996 2.651 11.567 1.00 95.56 90 ARG A N 1
ATOM 658 C CA . ARG A 1 90 ? -0.014 1.571 11.754 1.00 95.56 90 ARG A CA 1
ATOM 659 C C . ARG A 1 90 ? -0.075 0.595 10.594 1.00 95.56 90 ARG A C 1
ATOM 661 O O . ARG A 1 90 ? 0.972 0.196 10.083 1.00 95.56 90 ARG A O 1
ATOM 668 N N . LYS A 1 91 ? -1.291 0.257 10.163 1.00 95.62 91 LYS A N 1
ATOM 669 C CA . LYS A 1 91 ? -1.541 -0.610 9.010 1.00 95.62 91 LYS A CA 1
ATOM 670 C C . LYS A 1 91 ? -1.018 0.019 7.719 1.00 95.62 91 LYS A C 1
ATOM 672 O O . LYS A 1 91 ? -0.288 -0.635 6.981 1.00 95.62 91 LYS A O 1
ATOM 677 N N . VAL A 1 92 ? -1.307 1.300 7.485 1.00 94.69 92 VAL A N 1
ATOM 678 C CA . VAL A 1 92 ? -0.810 2.030 6.303 1.00 94.69 92 VAL A CA 1
ATOM 679 C C . VAL A 1 92 ? 0.718 2.086 6.290 1.00 94.69 92 VAL A C 1
ATOM 681 O O . VAL A 1 92 ? 1.345 1.817 5.267 1.00 94.69 92 VAL A O 1
ATOM 684 N N . LEU A 1 93 ? 1.346 2.366 7.433 1.00 94.88 93 LEU A N 1
ATOM 685 C CA . LEU A 1 93 ? 2.803 2.377 7.546 1.00 94.88 93 LEU A CA 1
ATOM 686 C C . LEU A 1 93 ? 3.412 0.980 7.327 1.00 94.88 93 LEU A C 1
ATOM 688 O O . LEU A 1 93 ? 4.519 0.845 6.806 1.00 94.88 93 LEU A O 1
ATOM 692 N N . GLU A 1 94 ? 2.724 -0.085 7.734 1.00 96.94 94 GLU A N 1
ATOM 693 C CA . GLU A 1 94 ? 3.142 -1.451 7.428 1.00 96.94 94 GLU A CA 1
ATOM 694 C C . GLU A 1 94 ? 3.041 -1.763 5.930 1.00 96.94 94 GLU A C 1
ATOM 696 O O . GLU A 1 94 ? 3.986 -2.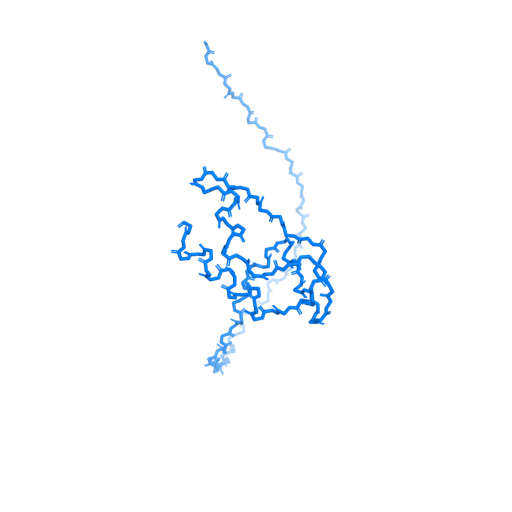320 5.370 1.00 96.94 94 GLU A O 1
ATOM 701 N N . ASP A 1 95 ? 1.955 -1.357 5.274 1.00 95.69 95 ASP A N 1
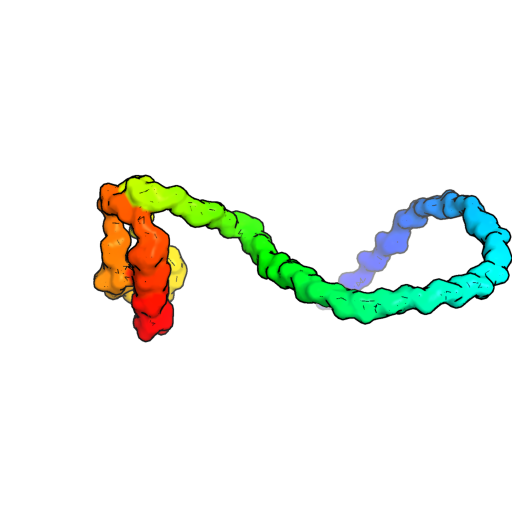ATOM 702 C CA . ASP A 1 95 ? 1.777 -1.504 3.828 1.00 95.69 95 ASP A CA 1
ATOM 703 C C . ASP A 1 95 ? 2.897 -0.782 3.057 1.00 95.69 95 ASP A C 1
ATOM 705 O O . ASP A 1 95 ? 3.518 -1.374 2.173 1.00 95.69 95 ASP A O 1
ATOM 709 N N . VAL A 1 96 ? 3.247 0.450 3.453 1.00 94.56 96 VAL A N 1
ATOM 710 C CA . VAL A 1 96 ? 4.389 1.193 2.882 1.00 94.56 96 VAL A CA 1
ATOM 711 C C . VAL A 1 96 ? 5.700 0.428 3.073 1.00 94.56 96 VAL A C 1
ATOM 713 O O . VAL A 1 96 ? 6.473 0.279 2.128 1.00 94.56 96 VAL A O 1
ATOM 716 N N . ARG A 1 97 ? 5.947 -0.114 4.272 1.00 96.56 97 ARG A N 1
ATOM 717 C CA . ARG A 1 97 ? 7.150 -0.916 4.546 1.00 96.56 97 ARG A CA 1
ATOM 718 C C . ARG A 1 97 ? 7.200 -2.198 3.717 1.00 96.56 97 ARG A C 1
ATOM 720 O O . ARG A 1 97 ? 8.285 -2.625 3.334 1.00 96.56 97 ARG A O 1
ATOM 727 N N . ARG A 1 98 ? 6.059 -2.833 3.437 1.00 94.88 98 ARG A N 1
ATOM 728 C CA . ARG A 1 98 ? 5.999 -3.997 2.538 1.00 94.88 98 ARG A CA 1
ATOM 729 C C . ARG A 1 98 ? 6.350 -3.597 1.114 1.00 94.88 98 ARG A C 1
ATOM 7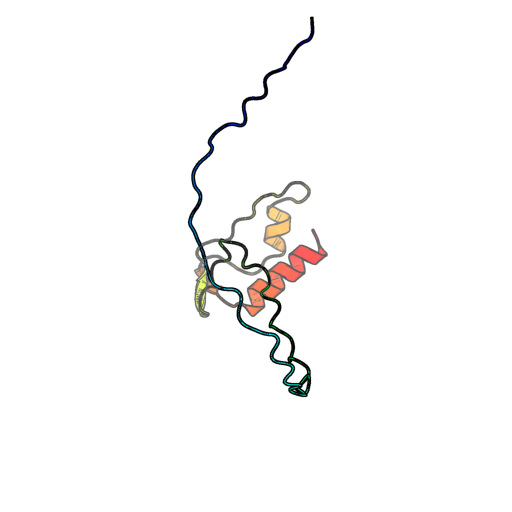31 O O . ARG A 1 98 ? 7.195 -4.256 0.523 1.00 94.88 98 ARG A O 1
ATOM 738 N N . LEU A 1 99 ? 5.773 -2.509 0.607 1.00 94.38 99 LEU A N 1
ATOM 739 C CA . LEU A 1 99 ? 6.086 -2.000 -0.728 1.00 94.38 99 LEU A CA 1
ATOM 740 C C . LEU A 1 99 ? 7.582 -1.687 -0.868 1.00 94.38 99 LEU A C 1
ATOM 742 O O . LEU A 1 99 ? 8.204 -2.163 -1.803 1.00 94.38 99 LEU A O 1
ATOM 746 N N . GLN A 1 100 ? 8.195 -1.007 0.103 1.00 93.38 100 GLN A N 1
ATOM 747 C CA . GLN A 1 100 ? 9.628 -0.671 0.065 1.00 93.38 100 GLN A CA 1
ATOM 748 C C . GLN A 1 100 ? 10.572 -1.882 0.049 1.00 93.38 100 GLN A C 1
ATOM 750 O O . GLN A 1 100 ? 11.700 -1.764 -0.416 1.00 93.38 100 GLN A O 1
ATOM 755 N N . ARG A 1 101 ? 10.149 -3.040 0.570 1.00 93.81 101 ARG A N 1
ATOM 756 C CA . ARG A 1 101 ? 10.963 -4.269 0.547 1.00 93.81 101 ARG A CA 1
ATOM 757 C C . ARG A 1 101 ? 10.872 -5.041 -0.769 1.00 93.81 101 ARG A C 1
ATOM 759 O O . ARG A 1 101 ? 11.679 -5.942 -0.979 1.00 93.81 101 ARG A O 1
ATOM 766 N N . HIS A 1 102 ? 9.870 -4.746 -1.591 1.00 88.44 102 HIS A N 1
ATOM 767 C CA . HIS A 1 102 ? 9.521 -5.515 -2.788 1.00 88.44 102 HIS A CA 1
ATOM 768 C C . HIS A 1 102 ? 9.427 -4.657 -4.062 1.00 88.44 102 HIS A C 1
ATOM 770 O O . HIS A 1 102 ? 9.039 -5.185 -5.104 1.00 88.44 102 HIS A O 1
ATOM 776 N N . ALA A 1 103 ? 9.728 -3.360 -3.966 1.00 75.31 103 ALA A N 1
ATOM 777 C CA . ALA A 1 103 ? 9.793 -2.417 -5.081 1.00 75.31 103 ALA A CA 1
ATOM 778 C C . ALA A 1 103 ? 11.192 -2.364 -5.703 1.00 75.31 103 ALA A C 1
ATOM 780 O O . ALA A 1 103 ? 12.171 -2.677 -4.987 1.00 75.31 103 ALA A O 1
#

Sequence (103 aa):
MAKLTHSSSRWLRAAWLLAAAGPIGLMAWAQSEIAQPDAPQQAAAIPGAAQPPPEGLPIRGVQFVGLEAVSEAYARSLVRSEPGTPYDSRKVLEDVRRLQRHA

Radius of gyration: 29.34 Å; chains: 1; bounding box: 49×67×67 Å

Secondary structure (DSSP, 8-state):
----------------------------------------------TT-PPPPPTTPBP--------SSS-HHHHHHH----TTSBP-HHHHHHHHHHHHHH-

Foldseek 3Di:
DDDDDDDDDDDDDDDDDDDDDDDDDPDDDPDPPPPPPDPPPPPPPPVPPPDPDDWFDFAQDDDDPDDDPDDPVVLVVLQPRDGRGTDDPVSVVNSVVSSVVVD

pLDDT: mean 74.97, std 20.01, range [40.12, 97.25]